Protein AF-A0A950VGY1-F1 (afdb_monomer_lite)

Secondary structure (DSSP, 8-state):
-----------------HHHHHHHHHHHHHHHHHHHHTSPP-HHHHHHHHHHHHHHH-TT-TT-SEEESSSSEEEHHHH---THHHHHHHHHHHHH-S-HHHHHHTTHHHHHHHHHHHHHHHHHHSTT-HHHHHHHHHTSTTT--

Foldseek 3Di:
DDDDPDPPPCPPPPPPPPVVLLVLLLVLLQVLLQLVLPDDDDLVVQLLVVQLCCCLVVVPCSFPDWDDNDDDTDGNVVVDDDVPSSPLLNVQCNPPNPRSSSSSNSCSVVSSVVLVVQLVVCCVVPNPCSSVRSCCVCCPPVNRD

Structure (mmCIF, N/CA/C/O backbone):
data_AF-A0A950VGY1-F1
#
_entry.id   AF-A0A950VGY1-F1
#
loop_
_atom_site.group_PDB
_atom_site.id
_atom_site.type_symbol
_atom_site.label_atom_id
_atom_site.label_alt_id
_atom_site.label_comp_id
_atom_site.label_asym_id
_atom_site.label_entity_id
_atom_site.label_seq_id
_atom_site.pdbx_PDB_ins_code
_atom_site.Cartn_x
_atom_site.Cartn_y
_atom_site.Cartn_z
_atom_site.occupancy
_atom_site.B_iso_or_equiv
_atom_site.auth_seq_id
_atom_site.auth_comp_id
_atom_site.auth_asym_id
_atom_site.auth_atom_id
_atom_site.pdbx_PDB_model_num
ATOM 1 N N . MET A 1 1 ? -28.798 10.045 61.829 1.00 40.41 1 MET A N 1
ATOM 2 C CA . MET A 1 1 ? -28.716 10.862 60.598 1.00 40.41 1 MET A CA 1
ATOM 3 C C . MET A 1 1 ? -28.011 10.024 59.542 1.00 40.41 1 MET A C 1
ATOM 5 O O . MET A 1 1 ? -26.816 9.803 59.663 1.00 40.41 1 MET A O 1
ATOM 9 N N . ASN A 1 2 ? -28.770 9.454 58.601 1.00 37.72 2 ASN A N 1
ATOM 10 C CA . ASN A 1 2 ? -28.269 8.522 57.584 1.00 37.72 2 ASN A CA 1
ATOM 11 C C . ASN A 1 2 ? -27.783 9.289 56.350 1.00 37.72 2 ASN A C 1
ATOM 13 O O . ASN A 1 2 ? -28.590 9.909 55.664 1.00 37.72 2 ASN A O 1
ATOM 17 N N . PHE A 1 3 ? -26.490 9.194 56.042 1.00 50.44 3 PHE A N 1
ATOM 18 C CA . PHE A 1 3 ? -25.945 9.533 54.728 1.00 50.44 3 PHE A CA 1
ATOM 19 C C . PHE A 1 3 ? -25.774 8.238 53.928 1.00 50.44 3 PHE A C 1
ATOM 21 O O . PHE A 1 3 ? -24.859 7.459 54.176 1.00 50.44 3 PHE A O 1
ATOM 28 N N . SER A 1 4 ? -26.662 7.994 52.967 1.00 47.34 4 SER A N 1
ATOM 29 C CA . SER A 1 4 ? -26.430 7.018 51.900 1.00 47.34 4 SER A CA 1
ATOM 30 C C . SER A 1 4 ? -27.087 7.530 50.623 1.00 47.34 4 SER A C 1
ATOM 32 O O . SER A 1 4 ? -28.219 7.189 50.289 1.00 47.34 4 SER A O 1
ATOM 34 N N . ALA A 1 5 ? -26.384 8.428 49.935 1.00 52.28 5 ALA A N 1
ATOM 35 C CA . ALA A 1 5 ? -26.674 8.767 48.551 1.00 52.28 5 ALA A CA 1
ATOM 36 C C . ALA A 1 5 ? -25.787 7.870 47.681 1.00 52.28 5 ALA A C 1
ATOM 38 O O . ALA A 1 5 ? -24.611 8.152 47.462 1.00 52.28 5 ALA A O 1
ATOM 39 N N . GLY A 1 6 ? -26.344 6.737 47.252 1.00 47.59 6 GLY A N 1
ATOM 40 C CA . GLY A 1 6 ? -25.697 5.842 46.302 1.00 47.59 6 GLY A CA 1
ATOM 41 C C . GLY A 1 6 ? -25.480 6.557 44.972 1.00 47.59 6 GLY A C 1
ATOM 42 O O . GLY A 1 6 ? -26.435 6.820 44.240 1.00 47.59 6 GLY A O 1
ATOM 43 N N . LEU A 1 7 ? -24.220 6.852 44.655 1.00 49.22 7 LEU A N 1
ATOM 44 C CA . LEU A 1 7 ? -23.802 7.269 43.324 1.00 49.22 7 LEU A CA 1
ATOM 45 C C . LEU A 1 7 ? -24.053 6.089 42.372 1.00 49.22 7 LEU A C 1
ATOM 47 O O . LEU A 1 7 ? -23.259 5.155 42.282 1.00 49.22 7 LEU A O 1
ATOM 51 N N . ARG A 1 8 ? -25.192 6.097 41.676 1.00 50.41 8 ARG A N 1
ATOM 52 C CA . ARG A 1 8 ? -25.403 5.223 40.521 1.00 50.41 8 ARG A CA 1
ATOM 53 C C . ARG A 1 8 ? -24.517 5.751 39.401 1.00 50.41 8 ARG A C 1
ATOM 55 O O . ARG A 1 8 ? -24.904 6.664 38.679 1.00 50.41 8 ARG A O 1
ATOM 62 N N . THR A 1 9 ? -23.324 5.187 39.262 1.00 56.06 9 THR A N 1
ATOM 63 C CA . THR A 1 9 ? -22.544 5.261 38.027 1.00 56.06 9 THR A CA 1
ATOM 64 C C . THR A 1 9 ? -23.368 4.603 36.927 1.00 56.06 9 THR A C 1
ATOM 66 O O . THR A 1 9 ? -23.379 3.386 36.757 1.00 56.06 9 THR A O 1
ATOM 69 N N . VAL A 1 10 ? -24.130 5.419 36.201 1.00 55.56 10 VAL A N 1
ATOM 70 C CA . VAL A 1 10 ? -24.784 5.016 34.960 1.00 55.56 10 VAL A CA 1
ATOM 71 C C . VAL A 1 10 ? -23.666 4.813 33.943 1.00 55.56 10 VAL A C 1
ATOM 73 O O . VAL A 1 10 ? -23.227 5.756 33.291 1.00 55.56 10 VAL A O 1
ATOM 76 N N . LEU A 1 11 ? -23.147 3.587 33.846 1.00 57.44 11 LEU A N 1
ATOM 77 C CA . LEU A 1 11 ? -22.335 3.205 32.698 1.00 57.44 11 LEU A CA 1
ATOM 78 C C . LEU A 1 11 ? -23.240 3.330 31.463 1.00 57.44 11 LEU A C 1
ATOM 80 O O . LEU A 1 11 ? -24.309 2.711 31.447 1.00 57.44 11 LEU A O 1
ATOM 84 N N . PRO A 1 12 ? -22.878 4.135 30.450 1.00 49.50 12 PRO A N 1
ATOM 85 C CA . PRO A 1 12 ? -23.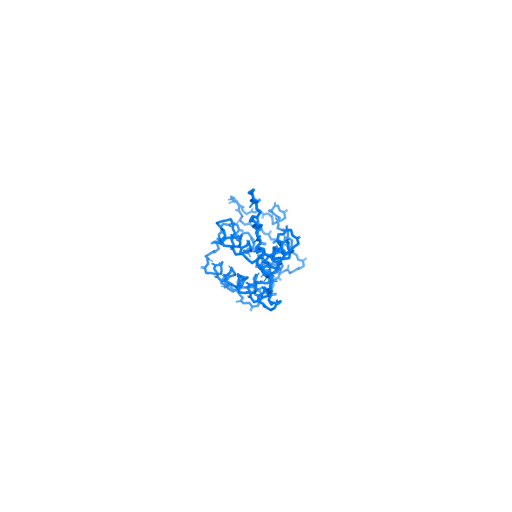681 4.233 29.245 1.00 49.50 12 PRO A CA 1
ATOM 86 C C . PRO A 1 12 ? -23.810 2.839 28.630 1.00 49.50 12 PRO A C 1
ATOM 88 O O . PRO A 1 12 ? -22.816 2.166 28.350 1.00 49.50 12 PRO A O 1
ATOM 91 N N . SER A 1 13 ? -25.049 2.387 28.434 1.00 52.59 13 SER A N 1
ATOM 92 C CA . SER A 1 13 ? -25.325 1.137 27.739 1.00 52.59 13 SER A CA 1
ATOM 93 C C . SER A 1 13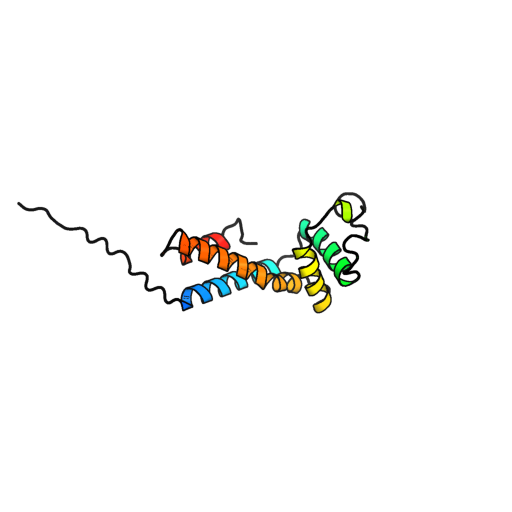 ? -24.879 1.294 26.285 1.00 52.59 13 SER A C 1
ATOM 95 O O . SER A 1 13 ? -25.587 1.894 25.470 1.00 52.59 13 SER A O 1
ATOM 97 N N . SER A 1 14 ? -23.694 0.781 25.954 1.00 56.12 14 SER A N 1
ATOM 98 C CA . SER A 1 14 ? -23.207 0.714 24.577 1.00 56.12 14 SER A CA 1
ATOM 99 C C . SER A 1 14 ? -24.032 -0.313 23.802 1.00 56.12 14 SER A C 1
ATOM 101 O O . SER A 1 14 ? -23.664 -1.473 23.640 1.00 56.12 14 SER A O 1
ATOM 103 N N . SER A 1 15 ? -25.192 0.127 23.323 1.00 50.84 15 SER A N 1
ATOM 104 C CA . SER A 1 15 ? -25.935 -0.529 22.252 1.00 50.84 15 SER A CA 1
ATOM 105 C C . SER A 1 15 ? -25.387 -0.042 20.908 1.00 50.84 15 SER A C 1
ATOM 107 O O . SER A 1 15 ? -26.099 0.501 20.063 1.00 50.84 15 SER A O 1
ATOM 109 N N . ALA A 1 16 ? -24.075 -0.189 20.701 1.00 55.81 16 ALA A N 1
ATOM 110 C CA . ALA A 1 16 ? -23.493 0.039 19.390 1.00 55.81 16 ALA A CA 1
ATOM 111 C C . ALA A 1 16 ? -24.105 -0.985 18.423 1.00 55.81 16 ALA A C 1
ATOM 113 O O . ALA A 1 16 ? -23.807 -2.178 18.479 1.00 55.81 16 ALA A O 1
ATOM 114 N N . ARG A 1 17 ? -25.015 -0.527 17.552 1.00 58.47 17 ARG A N 1
ATOM 115 C CA . ARG A 1 17 ? -25.575 -1.368 16.489 1.00 58.47 17 ARG A CA 1
ATOM 116 C C . ARG A 1 17 ? -24.405 -1.918 15.662 1.00 58.47 17 ARG A C 1
ATOM 118 O O . ARG A 1 17 ? -23.615 -1.106 15.175 1.00 58.47 17 ARG A O 1
ATOM 125 N N . PRO A 1 18 ? -24.303 -3.240 15.447 1.00 60.41 18 PRO A N 1
ATOM 126 C CA . PRO A 1 18 ? -23.138 -3.860 14.809 1.00 60.41 18 PRO A CA 1
ATOM 127 C C . PRO A 1 18 ? -22.804 -3.268 13.427 1.00 60.41 18 PRO A C 1
ATOM 129 O O . PRO A 1 18 ? -21.636 -3.206 13.053 1.00 60.41 18 PRO A O 1
ATOM 132 N N . GLY A 1 19 ? -23.798 -2.733 12.706 1.00 70.12 19 GLY A N 1
ATOM 133 C CA . GLY A 1 19 ? -23.596 -2.071 11.412 1.00 70.12 19 GLY A CA 1
ATOM 134 C C . GLY A 1 19 ? -22.829 -0.740 11.456 1.00 70.12 19 GLY A C 1
ATOM 135 O O . GLY A 1 19 ? -22.167 -0.397 10.482 1.00 70.12 19 GLY A O 1
ATOM 136 N N . ARG A 1 20 ? -22.849 0.009 12.571 1.00 78.56 20 ARG A N 1
ATOM 137 C CA . ARG A 1 20 ? -22.149 1.309 12.662 1.00 78.56 20 ARG A CA 1
ATOM 138 C C . ARG A 1 20 ? -20.624 1.161 12.667 1.00 78.56 20 ARG A C 1
ATOM 140 O O . ARG A 1 20 ? -19.938 2.012 12.109 1.00 78.56 20 ARG A O 1
ATOM 147 N N . GLY A 1 21 ? -20.103 0.085 13.261 1.00 88.31 21 GLY A N 1
ATOM 148 C CA . GLY A 1 21 ? -18.661 -0.175 13.325 1.00 88.31 21 GLY A CA 1
ATOM 149 C C . GLY A 1 21 ? -18.060 -0.450 11.948 1.00 88.31 21 GLY A C 1
ATOM 150 O O . GLY A 1 21 ? -17.080 0.181 11.568 1.00 88.31 21 GLY A O 1
ATOM 151 N N . ILE A 1 22 ? -18.701 -1.320 11.161 1.00 93.88 22 ILE A N 1
ATOM 152 C CA . ILE A 1 22 ? -18.261 -1.653 9.797 1.00 93.88 22 ILE A CA 1
ATOM 153 C C . ILE A 1 22 ? -18.256 -0.427 8.884 1.00 93.88 22 ILE A C 1
ATOM 155 O O . ILE A 1 22 ? -17.269 -0.199 8.190 1.00 93.88 22 ILE A O 1
ATOM 159 N N . VAL A 1 23 ? -19.316 0.388 8.917 1.00 96.12 23 VAL A N 1
ATOM 160 C CA . VAL A 1 23 ? -19.381 1.612 8.104 1.00 96.12 23 VAL A CA 1
ATOM 161 C C . VAL A 1 23 ? -18.236 2.555 8.466 1.00 96.12 23 VAL A C 1
ATOM 163 O O . VAL A 1 23 ? -17.574 3.075 7.576 1.00 96.12 23 VAL A O 1
ATOM 166 N N . SER A 1 24 ? -17.954 2.727 9.762 1.00 95.75 24 SER A N 1
ATOM 167 C CA . SER A 1 24 ? -16.833 3.553 10.216 1.00 95.75 24 SER A CA 1
ATOM 168 C C . SER A 1 24 ? -15.477 3.015 9.752 1.00 95.75 24 SER A C 1
ATOM 170 O O . SER A 1 24 ? -14.620 3.809 9.379 1.00 95.75 24 SER A O 1
ATOM 172 N N . VAL A 1 25 ? -15.274 1.695 9.779 1.00 97.75 25 VAL A N 1
ATOM 173 C CA . VAL A 1 25 ? -14.027 1.052 9.332 1.00 97.75 25 VAL A CA 1
ATOM 174 C C . VAL A 1 25 ? -13.819 1.255 7.834 1.00 97.75 25 VAL A C 1
ATOM 176 O O . VAL A 1 25 ? -12.752 1.703 7.424 1.00 97.75 25 VAL A O 1
ATOM 179 N N . VAL A 1 26 ? -14.843 0.977 7.023 1.00 98.25 26 VAL A N 1
ATOM 180 C CA . VAL A 1 26 ? -14.776 1.148 5.564 1.00 98.25 26 VAL A CA 1
ATOM 181 C C . VAL A 1 26 ? -14.562 2.616 5.202 1.00 98.25 26 VAL A C 1
ATOM 183 O O . VAL A 1 26 ? -13.709 2.919 4.371 1.00 98.25 26 VAL A O 1
ATOM 186 N N . PHE A 1 27 ? -15.288 3.529 5.854 1.00 98.00 27 PHE A N 1
ATOM 187 C CA . PHE A 1 27 ? -15.137 4.964 5.632 1.00 98.00 27 PHE A CA 1
ATOM 188 C C . PHE A 1 27 ? -13.715 5.441 5.943 1.00 98.00 27 PHE A C 1
ATOM 190 O O . PHE A 1 27 ? -13.108 6.118 5.119 1.00 98.00 27 PHE A O 1
ATOM 197 N N . LEU A 1 28 ? -13.165 5.064 7.101 1.00 97.62 28 LEU A N 1
ATOM 198 C CA . LEU A 1 28 ? -11.807 5.453 7.478 1.00 97.62 28 LEU A CA 1
ATOM 199 C C . LEU A 1 28 ? -10.751 4.853 6.553 1.00 97.62 28 LEU A C 1
ATOM 201 O O . LEU A 1 28 ? -9.833 5.565 6.168 1.00 97.62 28 LEU A O 1
ATOM 205 N N . ALA A 1 29 ? -10.887 3.586 6.159 1.00 98.25 29 ALA A N 1
ATOM 206 C CA . ALA A 1 29 ? -9.975 2.961 5.204 1.00 98.25 29 ALA A CA 1
ATOM 207 C C . ALA A 1 29 ? -10.002 3.673 3.842 1.00 98.25 29 ALA A C 1
ATOM 209 O O . ALA A 1 29 ? -8.951 3.904 3.242 1.00 98.25 29 ALA A O 1
ATOM 210 N N . LEU A 1 30 ? -11.190 4.067 3.371 1.00 98.31 30 LEU A N 1
ATOM 211 C CA . LEU A 1 30 ? -11.343 4.821 2.129 1.00 98.31 30 LEU A CA 1
ATOM 212 C C . LEU A 1 30 ? -10.714 6.212 2.252 1.00 98.31 30 LEU A C 1
ATOM 214 O O . LEU A 1 30 ? -9.910 6.587 1.405 1.00 98.31 30 LEU A O 1
ATOM 218 N N . LEU A 1 31 ? -11.035 6.952 3.317 1.00 97.62 31 LEU A N 1
ATOM 219 C CA . LEU A 1 31 ? -10.475 8.279 3.571 1.00 97.62 31 LEU A CA 1
ATOM 220 C C . LEU A 1 31 ? -8.944 8.228 3.648 1.00 97.62 31 LEU A C 1
ATOM 222 O O . LEU A 1 31 ? -8.275 9.000 2.971 1.00 97.62 31 LEU A O 1
ATOM 226 N N . TYR A 1 32 ? -8.399 7.280 4.411 1.00 97.31 32 TYR A N 1
ATOM 227 C CA . TYR A 1 32 ? -6.963 7.034 4.531 1.00 97.31 32 TYR A CA 1
ATOM 228 C C . TYR A 1 32 ? -6.306 6.794 3.167 1.00 97.31 32 TYR A C 1
ATOM 230 O O . TYR A 1 32 ? -5.309 7.428 2.820 1.00 97.31 32 TYR A O 1
ATOM 238 N N . THR A 1 33 ? -6.911 5.919 2.361 1.00 97.88 33 THR A N 1
ATOM 239 C CA . THR A 1 33 ? -6.417 5.584 1.022 1.00 97.88 33 THR A CA 1
ATOM 240 C C . THR A 1 33 ? -6.431 6.801 0.101 1.00 97.88 33 THR A C 1
ATOM 242 O O . THR A 1 33 ? -5.443 7.063 -0.578 1.00 97.88 33 THR A O 1
ATOM 245 N N . LEU A 1 34 ? -7.523 7.572 0.089 1.00 97.56 34 LEU A N 1
ATOM 246 C CA . LEU A 1 34 ? -7.659 8.749 -0.771 1.00 97.56 34 LEU A CA 1
ATOM 247 C C . LEU A 1 34 ? -6.695 9.871 -0.374 1.00 97.56 34 LEU A C 1
ATOM 249 O O . LEU A 1 34 ? -6.093 10.487 -1.250 1.00 97.56 34 LEU A O 1
ATOM 253 N N . LEU A 1 35 ? -6.501 10.105 0.928 1.00 96.50 35 LEU A N 1
ATOM 254 C CA . LEU A 1 35 ? -5.522 11.080 1.416 1.00 96.50 35 LEU A CA 1
ATOM 255 C C . LEU A 1 35 ? -4.094 10.698 1.009 1.00 96.50 35 LEU A C 1
ATOM 257 O O . LEU A 1 35 ? -3.324 11.569 0.609 1.00 96.50 35 LEU A O 1
ATOM 261 N N . ASN A 1 36 ? -3.751 9.406 1.041 1.00 95.44 36 ASN A N 1
ATOM 262 C CA . ASN A 1 36 ? -2.473 8.925 0.520 1.00 95.44 36 ASN A CA 1
ATOM 263 C C . ASN A 1 36 ? -2.384 9.073 -1.011 1.00 95.44 36 ASN A C 1
ATOM 265 O O . ASN A 1 36 ? -1.352 9.487 -1.535 1.00 95.44 36 ASN A O 1
ATOM 269 N N . ALA A 1 37 ? -3.463 8.767 -1.738 1.00 96.75 37 ALA A N 1
ATOM 270 C CA . ALA A 1 37 ? -3.468 8.713 -3.199 1.00 96.75 37 ALA A CA 1
ATOM 271 C C . ALA A 1 37 ? -3.179 10.051 -3.888 1.00 96.75 37 ALA A C 1
ATOM 273 O O . ALA A 1 37 ? -2.603 10.065 -4.972 1.00 96.75 37 ALA A O 1
ATOM 274 N N . VAL A 1 38 ? -3.536 11.170 -3.254 1.00 96.25 38 VAL A N 1
ATOM 275 C CA . VAL A 1 38 ? -3.262 12.516 -3.785 1.00 96.25 38 VAL A CA 1
ATOM 276 C C . VAL A 1 38 ? -1.795 12.924 -3.592 1.00 96.25 38 VAL A C 1
ATOM 278 O O . VAL A 1 38 ? -1.319 13.854 -4.241 1.00 96.25 38 VAL A O 1
ATOM 281 N N . LYS A 1 39 ? -1.041 12.229 -2.733 1.00 92.31 39 LYS A N 1
ATOM 282 C CA . LYS A 1 39 ? 0.372 12.547 -2.511 1.00 92.31 39 LYS A CA 1
ATOM 283 C C . LYS A 1 39 ? 1.235 12.077 -3.675 1.00 92.31 39 LYS A C 1
ATOM 285 O O . LYS A 1 39 ? 1.001 10.978 -4.188 1.00 92.31 39 LYS A O 1
ATOM 290 N N . PRO A 1 40 ? 2.291 12.825 -4.029 1.00 93.38 40 PRO A N 1
ATOM 291 C CA . PRO A 1 40 ? 3.313 12.316 -4.933 1.00 93.38 40 PRO A CA 1
ATOM 292 C C . PRO A 1 40 ? 4.025 11.098 -4.328 1.00 93.38 40 PRO A C 1
ATOM 294 O O . PRO A 1 40 ? 3.861 10.772 -3.145 1.00 93.38 40 PRO A O 1
ATOM 297 N N . LEU A 1 41 ? 4.791 10.401 -5.163 1.00 93.31 41 LEU A N 1
ATOM 298 C CA . LEU A 1 41 ? 5.716 9.378 -4.690 1.00 93.31 41 LEU A CA 1
ATOM 299 C C . LEU A 1 41 ? 6.832 10.043 -3.873 1.00 93.31 41 LEU A C 1
ATOM 301 O O . LEU A 1 41 ? 7.353 11.087 -4.270 1.00 93.31 41 LEU A O 1
ATOM 305 N N . HIS A 1 42 ? 7.160 9.459 -2.727 1.00 91.75 42 HIS A N 1
ATOM 306 C CA . HIS A 1 42 ? 8.294 9.857 -1.899 1.00 91.75 42 HIS A CA 1
ATOM 307 C C . HIS A 1 42 ? 9.544 9.071 -2.288 1.00 91.75 42 HIS A C 1
ATOM 309 O O . HIS A 1 42 ? 9.487 8.177 -3.126 1.00 91.75 42 HIS A O 1
ATOM 315 N N . VAL A 1 43 ? 10.677 9.418 -1.671 1.00 89.31 43 VAL A N 1
ATOM 316 C CA . VAL A 1 43 ? 11.979 8.800 -1.953 1.00 89.31 43 VAL A CA 1
ATOM 317 C C . VAL A 1 43 ? 11.854 7.276 -1.944 1.00 89.31 43 VAL A C 1
ATOM 319 O O . VAL A 1 43 ? 12.079 6.668 -2.983 1.00 89.31 43 VAL A O 1
ATOM 322 N N . ASP A 1 44 ? 11.371 6.677 -0.851 1.00 88.94 44 ASP A N 1
ATOM 323 C CA . ASP A 1 44 ? 11.242 5.213 -0.696 1.00 88.94 44 ASP A CA 1
ATOM 324 C C . ASP A 1 44 ? 10.310 4.543 -1.714 1.00 88.94 44 ASP A C 1
ATOM 326 O O . ASP A 1 44 ? 10.517 3.382 -2.070 1.00 88.94 44 ASP A O 1
ATOM 330 N N . ASP A 1 45 ? 9.333 5.272 -2.255 1.00 92.69 45 ASP A N 1
ATOM 331 C CA . ASP A 1 45 ? 8.432 4.747 -3.283 1.00 92.69 45 ASP A CA 1
ATOM 332 C C . ASP A 1 45 ? 9.171 4.484 -4.607 1.00 92.69 45 ASP A C 1
ATOM 334 O O . ASP A 1 45 ? 8.749 3.627 -5.383 1.00 92.69 45 ASP A O 1
ATOM 338 N N . GLY A 1 46 ? 10.278 5.192 -4.866 1.00 92.50 46 GLY A N 1
ATOM 339 C CA . GLY A 1 46 ? 11.061 5.069 -6.096 1.00 92.50 46 GLY A CA 1
ATOM 340 C C . GLY A 1 46 ? 11.616 3.661 -6.309 1.00 92.50 46 GLY A C 1
ATOM 341 O O . GLY A 1 46 ? 11.482 3.108 -7.401 1.00 92.50 46 GLY A O 1
ATOM 342 N N . ALA A 1 47 ? 12.160 3.036 -5.259 1.00 93.81 47 ALA A N 1
ATOM 343 C CA . ALA A 1 47 ? 12.638 1.657 -5.352 1.00 93.81 47 ALA A CA 1
ATOM 344 C C . ALA A 1 47 ? 11.500 0.685 -5.688 1.00 93.81 47 ALA A C 1
ATOM 346 O O . ALA A 1 47 ? 11.620 -0.138 -6.596 1.00 93.81 47 ALA A O 1
ATOM 347 N N . TYR A 1 48 ? 10.379 0.792 -4.970 1.00 95.38 48 TYR A N 1
ATOM 348 C CA . TYR A 1 48 ? 9.221 -0.080 -5.172 1.00 95.38 48 TYR A CA 1
ATOM 349 C C . TYR A 1 48 ? 8.576 0.110 -6.544 1.00 95.38 48 TYR A C 1
ATOM 351 O O . TYR A 1 48 ? 8.117 -0.870 -7.128 1.00 95.38 48 TYR A O 1
ATOM 359 N N . TYR A 1 49 ? 8.580 1.333 -7.076 1.00 95.69 49 TYR A N 1
ATOM 360 C CA . TYR A 1 49 ? 8.155 1.619 -8.440 1.00 95.69 49 TYR A CA 1
ATOM 361 C C . TYR A 1 49 ? 9.002 0.857 -9.467 1.00 95.69 49 TYR A C 1
ATOM 363 O O . TYR A 1 49 ? 8.437 0.169 -10.317 1.00 95.69 49 TYR A O 1
ATOM 371 N N . GLU A 1 50 ? 10.334 0.909 -9.368 1.00 96.06 50 GLU A N 1
ATOM 372 C CA . GLU A 1 50 ? 11.212 0.193 -10.303 1.00 96.06 50 GLU A CA 1
ATOM 373 C C . GLU A 1 50 ? 11.027 -1.325 -10.216 1.00 96.06 50 GLU A C 1
ATOM 375 O O . GLU A 1 50 ? 10.927 -1.999 -11.244 1.00 96.06 50 GLU A O 1
ATOM 380 N N . PHE A 1 51 ? 10.883 -1.863 -8.999 1.00 97.19 51 PHE A N 1
ATOM 381 C CA . PHE A 1 51 ? 10.525 -3.268 -8.816 1.00 97.19 51 PHE A CA 1
ATOM 382 C C . PHE A 1 51 ? 9.182 -3.604 -9.466 1.00 97.19 51 PHE A C 1
ATOM 384 O O . PHE A 1 51 ? 9.099 -4.578 -10.209 1.00 97.19 51 PHE A O 1
ATOM 391 N N . ALA A 1 52 ? 8.132 -2.821 -9.205 1.00 97.31 52 ALA A N 1
ATOM 392 C CA . ALA A 1 52 ? 6.794 -3.064 -9.739 1.00 97.31 52 ALA A CA 1
ATOM 393 C C . ALA A 1 52 ? 6.773 -3.013 -11.274 1.00 97.31 52 ALA A C 1
ATOM 395 O O . ALA A 1 52 ? 6.173 -3.880 -11.911 1.00 97.31 52 ALA A O 1
ATOM 396 N N . ARG A 1 53 ? 7.471 -2.037 -11.864 1.00 97.12 53 ARG A N 1
ATOM 397 C CA . ARG A 1 53 ? 7.639 -1.892 -13.312 1.00 97.12 53 ARG A CA 1
ATOM 398 C C . ARG A 1 53 ? 8.345 -3.107 -13.915 1.00 97.12 53 ARG A C 1
ATOM 400 O O . ARG A 1 53 ? 7.873 -3.650 -14.912 1.00 97.12 53 ARG A O 1
ATOM 407 N N . HIS A 1 54 ? 9.445 -3.559 -13.306 1.00 97.50 54 HIS A N 1
ATOM 408 C CA . HIS A 1 54 ? 10.175 -4.750 -13.754 1.00 97.50 54 HIS A CA 1
ATOM 409 C C . HIS A 1 54 ? 9.325 -6.018 -13.636 1.00 97.50 54 HIS A C 1
ATOM 411 O O . HIS A 1 54 ? 9.190 -6.767 -14.598 1.00 97.50 54 HIS A O 1
ATOM 417 N N . LEU A 1 55 ? 8.682 -6.224 -12.488 1.00 97.88 55 LEU A N 1
ATOM 418 C CA . LEU A 1 55 ? 7.820 -7.375 -12.209 1.00 97.88 55 LEU A CA 1
ATOM 419 C C . LEU A 1 55 ? 6.607 -7.462 -13.139 1.00 97.88 55 LEU A C 1
ATOM 421 O O . LEU A 1 55 ? 6.183 -8.566 -13.476 1.00 97.88 55 LEU A O 1
ATOM 425 N N . ALA A 1 56 ? 6.058 -6.326 -13.576 1.00 97.88 56 ALA A N 1
ATOM 426 C CA . ALA A 1 56 ? 4.965 -6.306 -14.544 1.00 97.88 56 ALA A CA 1
ATOM 427 C C . ALA A 1 56 ? 5.390 -6.868 -15.916 1.00 97.88 56 ALA A C 1
ATOM 429 O O . ALA A 1 56 ? 4.571 -7.475 -16.604 1.00 97.88 56 ALA A O 1
ATOM 430 N N . ALA A 1 57 ? 6.663 -6.707 -16.299 1.00 97.75 57 ALA A N 1
ATOM 431 C CA . ALA A 1 57 ? 7.220 -7.229 -17.549 1.00 97.75 57 ALA A CA 1
ATOM 432 C C . ALA A 1 57 ? 7.857 -8.626 -17.400 1.00 97.75 57 ALA A C 1
ATOM 434 O O . ALA A 1 57 ? 7.755 -9.458 -18.302 1.00 97.75 57 ALA A O 1
ATOM 435 N N . HIS A 1 58 ? 8.496 -8.897 -16.259 1.00 97.69 58 HIS A N 1
ATOM 436 C CA . HIS A 1 58 ? 9.296 -10.093 -15.986 1.00 97.69 58 HIS A CA 1
ATOM 437 C C . HIS A 1 58 ? 8.900 -10.743 -14.644 1.00 97.69 58 HIS A C 1
ATOM 439 O O . HIS A 1 58 ? 9.700 -10.799 -13.707 1.00 97.69 58 HIS A O 1
ATOM 445 N N . PRO A 1 59 ? 7.673 -11.284 -14.519 1.00 97.12 59 PRO A N 1
ATOM 446 C CA . PRO A 1 59 ? 7.123 -11.729 -13.235 1.00 97.12 59 PRO A CA 1
ATOM 447 C C . PRO A 1 59 ? 7.836 -12.942 -12.626 1.00 97.12 59 PRO A C 1
ATOM 449 O O . PRO A 1 59 ? 7.664 -13.210 -11.445 1.00 97.12 59 PRO A O 1
ATOM 452 N N . LEU A 1 60 ? 8.608 -13.700 -13.412 1.00 97.06 60 LEU A N 1
ATOM 453 C CA . LEU A 1 60 ? 9.372 -14.862 -12.935 1.00 97.06 60 LEU A CA 1
ATOM 454 C C . LEU A 1 60 ? 10.854 -14.550 -12.689 1.00 97.06 60 LEU A C 1
ATOM 456 O O . LEU A 1 60 ? 11.611 -15.445 -12.323 1.00 97.06 60 LEU A O 1
ATOM 460 N N . ASP A 1 61 ? 11.261 -13.295 -12.873 1.00 96.69 61 ASP A N 1
ATOM 461 C CA . ASP A 1 61 ? 12.638 -12.842 -12.700 1.00 96.69 61 ASP A CA 1
ATOM 462 C C . ASP A 1 61 ? 12.677 -11.547 -11.865 1.00 96.69 61 ASP A C 1
ATOM 464 O O . ASP A 1 61 ? 13.034 -10.488 -12.368 1.00 96.69 61 ASP A O 1
ATOM 468 N N . PRO A 1 62 ? 12.277 -11.585 -10.578 1.00 94.44 62 PRO A N 1
ATOM 469 C CA . PRO A 1 62 ? 12.018 -10.389 -9.764 1.00 94.44 62 PRO A CA 1
ATOM 470 C C . PRO A 1 62 ? 13.238 -9.481 -9.539 1.00 94.44 62 PRO A C 1
ATOM 472 O O . PRO A 1 62 ? 13.068 -8.317 -9.182 1.00 94.44 62 PRO A O 1
ATOM 475 N N . TYR A 1 63 ? 14.452 -10.008 -9.718 1.00 95.75 63 TYR A N 1
ATOM 476 C CA . TYR A 1 63 ? 15.707 -9.307 -9.435 1.00 95.75 63 TYR A CA 1
ATOM 477 C C . TYR A 1 63 ? 16.651 -9.219 -10.642 1.00 95.75 63 TYR A C 1
ATOM 479 O O . TYR A 1 63 ? 17.773 -8.741 -10.491 1.00 95.75 63 TYR A O 1
ATOM 487 N N . GLY A 1 64 ? 16.226 -9.652 -11.833 1.00 95.88 64 GLY A N 1
ATOM 488 C CA . GLY A 1 64 ? 17.041 -9.659 -13.055 1.00 95.88 64 GLY A CA 1
ATOM 489 C C . GLY A 1 64 ? 17.278 -8.288 -13.695 1.00 95.88 64 GLY A C 1
ATOM 490 O O . GLY A 1 64 ? 17.393 -8.190 -14.915 1.00 95.88 64 GLY A O 1
ATOM 491 N N . PHE A 1 65 ? 17.339 -7.217 -12.900 1.00 97.00 65 PHE A N 1
ATOM 492 C CA . PHE A 1 65 ? 17.560 -5.852 -13.373 1.00 97.00 65 PHE A CA 1
ATOM 493 C C . PHE A 1 65 ? 18.525 -5.074 -12.471 1.00 97.00 65 PHE A C 1
ATOM 495 O O . PHE A 1 65 ? 18.872 -5.494 -11.365 1.00 97.00 65 PHE A O 1
ATOM 502 N N . GLN A 1 66 ? 18.981 -3.932 -12.982 1.00 97.19 66 GLN A N 1
ATOM 503 C CA . GLN A 1 66 ? 19.764 -2.949 -12.236 1.00 97.19 66 GLN A CA 1
ATOM 504 C C . GLN A 1 66 ? 18.828 -1.856 -11.724 1.00 97.19 66 GLN A C 1
ATOM 506 O O . GLN A 1 66 ? 17.996 -1.357 -12.482 1.00 97.19 66 GLN A O 1
ATOM 511 N N . ILE A 1 67 ? 18.988 -1.458 -10.467 1.00 95.69 67 ILE A N 1
ATOM 512 C CA . ILE A 1 67 ? 18.197 -0.413 -9.826 1.00 95.69 67 ILE A CA 1
ATOM 513 C C . ILE A 1 67 ? 19.104 0.738 -9.392 1.00 95.69 67 ILE A C 1
ATOM 515 O O . ILE A 1 67 ? 20.173 0.528 -8.821 1.00 95.69 67 ILE A O 1
ATOM 519 N N . PHE A 1 68 ? 18.677 1.970 -9.662 1.00 93.38 68 PHE A N 1
ATOM 520 C CA . PHE A 1 68 ? 19.338 3.167 -9.152 1.00 93.38 68 PHE A CA 1
ATOM 521 C C . PHE A 1 68 ? 18.614 3.627 -7.887 1.00 93.38 68 PHE A C 1
ATOM 523 O O . PHE A 1 68 ? 17.632 4.361 -7.963 1.00 93.38 68 PHE A O 1
ATOM 530 N N . TRP A 1 69 ? 19.067 3.142 -6.731 1.00 91.38 69 TRP A N 1
ATOM 531 C CA . TRP A 1 69 ? 18.443 3.471 -5.446 1.00 91.38 69 TRP A CA 1
ATOM 532 C C . TRP A 1 69 ? 19.273 4.440 -4.599 1.00 91.38 69 TRP A C 1
ATOM 534 O O . TRP A 1 69 ? 18.727 5.349 -3.979 1.00 91.38 69 TRP A O 1
ATOM 544 N N . TYR A 1 70 ? 20.599 4.292 -4.626 1.00 88.25 70 TYR A N 1
ATOM 545 C CA . TYR A 1 70 ? 21.518 5.137 -3.868 1.00 88.25 70 TYR A CA 1
ATOM 546 C C . TYR A 1 70 ? 22.368 6.020 -4.788 1.00 88.25 70 TYR A C 1
ATOM 548 O O . TYR A 1 70 ? 21.910 7.054 -5.266 1.00 88.25 70 TYR A O 1
ATOM 556 N N . GLN A 1 71 ? 23.633 5.654 -4.999 1.00 91.31 71 GLN A N 1
ATOM 557 C CA . GLN A 1 71 ? 24.627 6.513 -5.652 1.00 91.31 71 GLN A CA 1
ATOM 558 C C . GLN A 1 71 ? 24.943 6.082 -7.085 1.00 91.31 71 GLN A C 1
ATOM 560 O O . GLN A 1 71 ? 25.286 6.916 -7.919 1.00 91.31 71 GLN A O 1
ATOM 565 N N . TYR A 1 72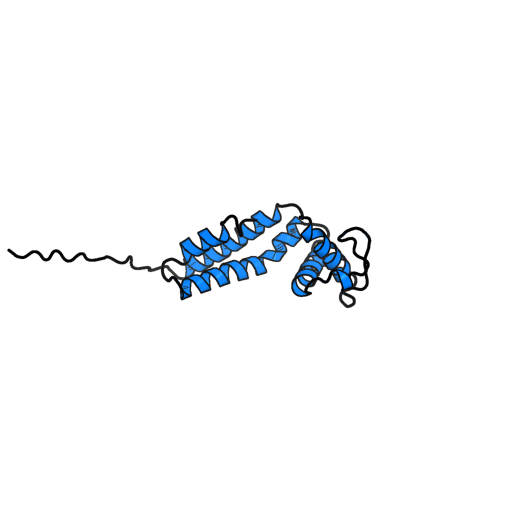 ? 24.847 4.787 -7.371 1.00 94.12 72 TYR A N 1
ATOM 566 C CA . TYR A 1 72 ? 25.106 4.188 -8.675 1.00 94.12 72 TYR A CA 1
ATOM 567 C C . TYR A 1 72 ? 24.113 3.043 -8.918 1.00 94.12 72 TYR A C 1
ATOM 569 O O . TYR A 1 72 ? 23.489 2.572 -7.965 1.00 94.12 72 TYR A O 1
ATOM 577 N N . PRO A 1 73 ? 23.912 2.615 -10.178 1.00 95.12 73 PRO A N 1
ATOM 578 C CA . PRO A 1 73 ? 23.094 1.446 -10.469 1.00 95.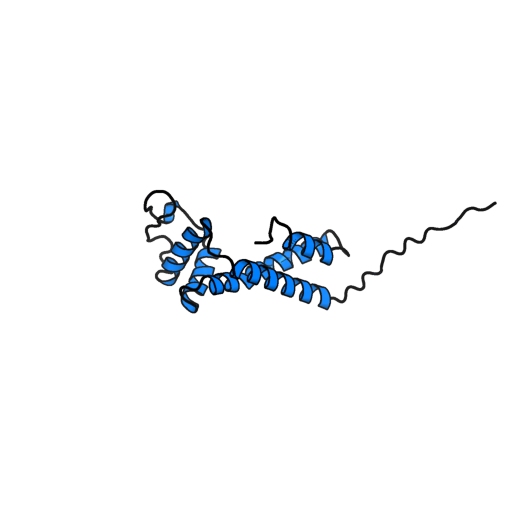12 73 PRO A CA 1
ATOM 579 C C . PRO A 1 73 ? 23.710 0.194 -9.843 1.00 95.12 73 PRO A C 1
ATOM 581 O O . PRO A 1 73 ? 24.897 -0.075 -10.037 1.00 95.12 73 PRO A O 1
ATOM 584 N N . GLU A 1 74 ? 22.898 -0.564 -9.115 1.00 96.12 74 GLU A N 1
ATOM 585 C CA . GLU A 1 74 ? 23.294 -1.819 -8.484 1.00 96.12 74 GLU A CA 1
ATOM 586 C C . GLU A 1 74 ? 22.337 -2.952 -8.875 1.00 96.12 74 GLU A C 1
ATOM 588 O O . GLU A 1 74 ? 21.167 -2.700 -9.183 1.00 96.12 74 GLU A O 1
ATOM 593 N N . PRO A 1 75 ? 22.789 -4.218 -8.849 1.00 96.62 75 PRO A N 1
ATOM 594 C CA . PRO A 1 75 ? 21.900 -5.364 -8.979 1.00 96.62 75 PRO A CA 1
ATOM 595 C C . PRO A 1 75 ? 20.728 -5.291 -7.984 1.00 96.62 75 PRO A C 1
ATOM 597 O O . PRO A 1 75 ? 20.924 -5.078 -6.786 1.00 96.62 75 PRO A O 1
ATOM 600 N N . ALA A 1 76 ? 19.495 -5.498 -8.454 1.00 95.44 76 ALA A N 1
ATOM 601 C CA . ALA A 1 76 ? 18.298 -5.357 -7.618 1.00 95.44 76 ALA A CA 1
ATOM 602 C C . ALA A 1 76 ? 18.258 -6.333 -6.423 1.00 95.44 76 ALA A C 1
ATOM 604 O O . ALA A 1 76 ? 17.614 -6.062 -5.406 1.00 95.44 76 ALA A O 1
ATOM 605 N N . ASN A 1 77 ? 18.987 -7.450 -6.508 1.00 95.12 77 ASN A N 1
ATOM 606 C CA . ASN A 1 77 ? 19.180 -8.397 -5.409 1.00 95.12 77 ASN A CA 1
ATOM 607 C C . ASN A 1 77 ? 20.092 -7.880 -4.273 1.00 95.12 77 ASN A C 1
ATOM 609 O O . ASN A 1 77 ? 20.263 -8.600 -3.292 1.00 95.12 77 ASN A O 1
ATOM 613 N N . TYR A 1 78 ? 20.657 -6.670 -4.366 1.00 95.06 78 TYR A N 1
ATOM 614 C CA . TYR A 1 78 ? 21.373 -6.010 -3.263 1.00 95.06 78 TYR A CA 1
ATOM 615 C C . TYR A 1 78 ? 20.510 -5.016 -2.476 1.00 95.06 78 TYR A C 1
ATOM 617 O O . TYR A 1 78 ? 20.717 -4.866 -1.276 1.00 95.06 78 TYR A O 1
ATOM 625 N N . VAL A 1 79 ? 19.513 -4.385 -3.109 1.00 92.19 79 VAL A N 1
ATOM 626 C CA . VAL A 1 79 ? 18.572 -3.480 -2.419 1.00 92.19 79 VAL A CA 1
ATOM 627 C C . VAL A 1 79 ? 17.497 -4.264 -1.663 1.00 92.19 79 VAL A C 1
ATOM 629 O O . VAL A 1 79 ? 17.168 -3.898 -0.543 1.00 92.19 79 VAL A O 1
ATOM 632 N N . LEU A 1 80 ? 17.013 -5.365 -2.255 1.00 90.50 80 LEU A N 1
ATOM 633 C CA . LEU A 1 80 ? 15.994 -6.288 -1.730 1.00 90.50 80 LEU A CA 1
ATOM 634 C C . LEU A 1 80 ? 14.676 -5.627 -1.278 1.00 90.50 80 LEU A C 1
ATOM 636 O O . LEU A 1 80 ? 14.605 -4.895 -0.297 1.00 90.50 80 LEU A O 1
ATOM 640 N N . ALA A 1 81 ? 13.572 -6.008 -1.922 1.00 91.75 81 ALA A N 1
ATOM 641 C CA . ALA A 1 81 ? 12.223 -5.654 -1.485 1.00 91.75 81 ALA A CA 1
ATOM 642 C C . ALA A 1 81 ? 11.424 -6.931 -1.166 1.00 91.75 81 ALA A C 1
ATOM 644 O O . ALA A 1 81 ? 11.374 -7.839 -2.001 1.00 91.75 81 ALA A O 1
ATOM 645 N N . PRO A 1 82 ? 10.771 -7.040 0.010 1.00 91.50 82 PRO A N 1
ATOM 646 C CA . PRO A 1 82 ? 9.901 -8.175 0.310 1.00 91.50 82 PRO A CA 1
ATOM 647 C C . PRO A 1 82 ? 8.803 -8.310 -0.755 1.00 91.50 82 PRO A C 1
ATOM 649 O O . PRO A 1 82 ? 8.155 -7.315 -1.064 1.00 91.50 82 PRO A O 1
ATOM 652 N N . PRO A 1 83 ? 8.530 -9.512 -1.293 1.00 90.81 83 PRO A N 1
ATOM 653 C CA . PRO A 1 83 ? 7.831 -9.671 -2.572 1.00 90.81 83 PRO A CA 1
ATOM 654 C C . PRO A 1 83 ? 6.360 -9.236 -2.562 1.00 90.81 83 PRO A C 1
ATOM 656 O O . PRO A 1 83 ? 5.822 -8.880 -3.604 1.00 90.81 83 PRO A O 1
ATOM 659 N N . VAL A 1 84 ? 5.687 -9.230 -1.409 1.00 96.25 84 VAL A N 1
ATOM 660 C CA . VAL A 1 84 ? 4.232 -8.998 -1.352 1.00 96.25 84 VAL A CA 1
ATOM 661 C C . VAL A 1 84 ? 3.835 -7.657 -1.978 1.00 96.25 84 VAL A C 1
ATOM 663 O O . VAL A 1 84 ? 2.973 -7.626 -2.855 1.00 96.25 84 VAL A O 1
ATOM 666 N N . LEU A 1 85 ? 4.464 -6.558 -1.555 1.00 95.94 85 LEU A N 1
ATOM 667 C CA . LEU A 1 85 ? 4.110 -5.222 -2.038 1.00 95.94 85 LEU A CA 1
ATOM 668 C C . LEU A 1 85 ? 4.538 -4.984 -3.502 1.00 95.94 85 LEU A C 1
ATOM 670 O O . LEU A 1 85 ? 3.684 -4.553 -4.275 1.00 95.94 85 LEU A O 1
ATOM 674 N N . PRO A 1 86 ? 5.777 -5.306 -3.930 1.00 96.50 86 PRO A N 1
ATOM 675 C CA . PRO A 1 86 ? 6.191 -5.214 -5.326 1.00 96.50 86 PRO A CA 1
ATOM 676 C C . PRO A 1 86 ? 5.295 -5.987 -6.290 1.00 96.50 86 PRO A C 1
ATOM 678 O O . PRO A 1 86 ? 4.912 -5.432 -7.310 1.00 96.50 86 PRO A O 1
ATOM 681 N N . TYR A 1 87 ? 4.902 -7.228 -5.976 1.00 98.06 87 TYR A N 1
ATOM 682 C CA . TYR A 1 87 ? 3.999 -7.991 -6.848 1.00 98.06 87 TYR A CA 1
ATOM 683 C C . TYR A 1 87 ? 2.576 -7.421 -6.851 1.00 98.06 87 TYR A C 1
ATOM 685 O O . TYR A 1 87 ? 1.931 -7.376 -7.900 1.00 98.06 87 TYR A O 1
ATOM 693 N N . TRP A 1 88 ? 2.076 -6.956 -5.701 1.00 98.38 88 TRP A N 1
ATOM 694 C CA . TRP A 1 88 ? 0.764 -6.310 -5.636 1.00 98.38 88 TRP A CA 1
ATOM 695 C C . TRP A 1 88 ? 0.717 -5.025 -6.468 1.00 98.38 88 TRP A C 1
ATOM 697 O O . TRP A 1 88 ? -0.242 -4.785 -7.203 1.00 98.38 88 TRP A O 1
ATOM 707 N N . TRP A 1 89 ? 1.768 -4.209 -6.378 1.00 97.94 89 TRP A N 1
ATOM 708 C CA . TRP A 1 89 ? 1.904 -2.995 -7.173 1.00 97.94 89 TRP A CA 1
ATOM 709 C C . TRP A 1 89 ? 2.167 -3.329 -8.645 1.00 97.94 89 TRP A C 1
ATOM 711 O O . TRP A 1 89 ? 1.539 -2.725 -9.504 1.00 97.94 89 TRP A O 1
ATOM 721 N N . ALA A 1 90 ? 2.969 -4.342 -8.974 1.00 98.25 90 ALA A N 1
ATOM 722 C CA . ALA A 1 90 ? 3.161 -4.793 -10.355 1.00 98.25 90 ALA A CA 1
ATOM 723 C C . ALA A 1 90 ? 1.830 -5.147 -11.037 1.00 98.25 90 ALA A C 1
ATOM 725 O O . ALA A 1 90 ? 1.606 -4.772 -12.186 1.00 98.25 90 ALA A O 1
ATOM 726 N N . ALA A 1 91 ? 0.905 -5.788 -10.313 1.00 98.31 91 ALA A N 1
ATOM 727 C CA . ALA A 1 91 ? -0.444 -6.040 -10.815 1.00 98.31 91 ALA A CA 1
ATOM 728 C C . ALA A 1 91 ? -1.218 -4.735 -11.082 1.00 98.31 91 ALA A C 1
ATOM 730 O O . ALA A 1 91 ? -1.862 -4.608 -12.121 1.00 98.31 91 ALA A O 1
ATOM 731 N N . ALA A 1 92 ? -1.121 -3.743 -10.191 1.00 98.00 92 ALA A N 1
ATOM 732 C CA . ALA A 1 92 ? -1.702 -2.420 -10.425 1.00 98.00 92 ALA A CA 1
ATOM 733 C C . ALA A 1 92 ? -1.084 -1.755 -11.664 1.00 98.00 92 ALA A C 1
ATOM 735 O O . ALA A 1 92 ? -1.806 -1.279 -12.535 1.00 98.00 92 ALA A O 1
ATOM 736 N N . TYR A 1 93 ? 0.246 -1.767 -11.768 1.00 98.00 93 TYR A N 1
ATOM 737 C CA . TYR A 1 93 ? 1.000 -1.214 -12.888 1.00 98.00 93 TYR A CA 1
ATOM 738 C C . TYR A 1 93 ? 0.564 -1.851 -14.214 1.00 98.00 93 TYR A C 1
ATOM 740 O O . TYR A 1 93 ? 0.286 -1.136 -15.169 1.00 98.00 93 TYR A O 1
ATOM 748 N N . ALA A 1 94 ? 0.409 -3.176 -14.260 1.00 97.75 94 ALA A N 1
ATOM 749 C CA . ALA A 1 94 ? -0.046 -3.891 -15.452 1.00 97.75 94 ALA A CA 1
ATOM 750 C C . ALA A 1 94 ? -1.487 -3.536 -15.874 1.00 97.75 94 ALA A C 1
ATOM 752 O O . ALA A 1 94 ? -1.803 -3.584 -17.060 1.00 97.75 94 ALA A O 1
ATOM 753 N N . VAL A 1 95 ? -2.364 -3.187 -14.923 1.00 98.00 95 VAL A N 1
ATOM 754 C CA . VAL A 1 95 ? -3.776 -2.861 -15.197 1.00 98.00 95 VAL A CA 1
ATOM 755 C C . VAL A 1 95 ? -3.963 -1.397 -15.581 1.00 98.00 95 VAL A C 1
ATOM 757 O O . VAL A 1 95 ? -4.703 -1.103 -16.517 1.00 98.00 95 VAL A O 1
ATOM 760 N N . VAL A 1 96 ? -3.344 -0.476 -14.839 1.00 97.31 96 VAL A N 1
ATOM 761 C CA . VAL A 1 96 ? -3.591 0.963 -14.999 1.00 97.31 96 VAL A CA 1
ATOM 762 C C . VAL A 1 96 ? -2.440 1.724 -15.644 1.00 97.31 96 VAL A C 1
ATOM 764 O O . VAL A 1 96 ? -2.658 2.870 -16.003 1.00 97.31 96 VAL A O 1
ATOM 767 N N . GLY A 1 97 ? -1.253 1.140 -15.826 1.00 96.12 97 GLY A N 1
ATOM 768 C CA . GLY A 1 97 ? -0.072 1.832 -16.358 1.00 96.12 97 GLY A CA 1
ATOM 769 C C . GLY A 1 97 ? 0.528 2.845 -15.375 1.00 96.12 97 GLY A C 1
ATOM 770 O O . GLY A 1 97 ? 0.388 2.692 -14.163 1.00 96.12 97 GLY A O 1
ATOM 771 N N . GLU A 1 98 ? 1.180 3.894 -15.890 1.00 95.56 98 GLU A N 1
ATOM 772 C CA . GLU A 1 98 ? 1.910 4.924 -15.123 1.00 95.56 98 GLU A CA 1
ATOM 773 C C . GLU A 1 98 ? 1.024 5.992 -14.481 1.00 95.56 98 GLU A C 1
ATOM 775 O O . GLU A 1 98 ? 1.056 7.173 -14.825 1.00 95.56 98 GLU A O 1
ATOM 780 N N . HIS A 1 99 ? 0.229 5.571 -13.498 1.00 95.88 99 HIS A N 1
ATOM 781 C CA . HIS A 1 99 ? -0.685 6.457 -12.785 1.00 95.88 99 HIS A CA 1
ATOM 782 C C . HIS A 1 99 ? -0.553 6.309 -11.258 1.00 95.88 99 HIS A C 1
ATOM 784 O O . HIS A 1 99 ? -1.301 5.537 -10.648 1.00 95.88 99 HIS A O 1
ATOM 790 N N . PRO A 1 100 ? 0.330 7.099 -10.607 1.00 95.75 100 PRO A N 1
ATOM 791 C CA . PRO A 1 100 ? 0.595 7.019 -9.166 1.00 95.75 100 PRO A CA 1
ATOM 792 C C . PRO A 1 100 ? -0.641 7.090 -8.274 1.00 95.75 100 PRO A C 1
ATOM 794 O O . PRO A 1 100 ? -0.742 6.359 -7.290 1.00 95.75 100 PRO A O 1
ATOM 797 N N . PHE A 1 101 ? -1.613 7.922 -8.651 1.00 97.19 101 PHE A N 1
ATOM 798 C CA . PHE A 1 101 ? -2.889 8.014 -7.949 1.00 97.19 101 PHE A CA 1
ATOM 799 C C . PHE A 1 101 ? -3.592 6.650 -7.868 1.00 97.19 101 PHE A C 1
ATOM 801 O O . PHE A 1 101 ? -3.983 6.207 -6.789 1.00 97.19 101 PHE A O 1
ATOM 808 N N . TRP A 1 102 ? -3.710 5.951 -9.000 1.00 97.88 102 TRP A N 1
ATOM 809 C CA . TRP A 1 102 ? -4.418 4.676 -9.075 1.00 97.88 102 TRP A CA 1
ATOM 810 C C . TRP A 1 102 ? -3.668 3.545 -8.377 1.00 97.88 102 TRP A C 1
ATOM 812 O O . TRP A 1 102 ? -4.308 2.709 -7.745 1.00 97.88 102 TRP A O 1
ATOM 822 N N . TRP A 1 103 ? -2.334 3.550 -8.397 1.00 97.06 103 TRP A N 1
ATOM 823 C CA . TRP A 1 103 ? -1.534 2.599 -7.617 1.00 97.06 103 TRP A CA 1
ATOM 824 C C . TRP A 1 103 ? -1.793 2.722 -6.119 1.00 97.06 103 TRP A C 1
ATOM 826 O O . TRP A 1 103 ? -1.933 1.722 -5.422 1.00 97.06 103 TRP A O 1
ATOM 836 N N . LYS A 1 104 ? -1.922 3.952 -5.619 1.00 96.75 104 LYS A N 1
ATOM 837 C CA . LYS A 1 104 ? -2.218 4.194 -4.206 1.00 96.75 104 LYS A CA 1
ATOM 838 C C . LYS A 1 104 ? -3.666 3.863 -3.854 1.00 96.75 104 LYS A C 1
ATOM 840 O O . LYS A 1 104 ? -3.904 3.294 -2.793 1.00 96.75 104 LYS A O 1
ATOM 845 N N . VAL A 1 105 ? -4.624 4.121 -4.750 1.00 98.12 105 VAL A N 1
ATOM 846 C CA . VAL A 1 105 ? -6.008 3.628 -4.599 1.00 98.12 105 VAL A CA 1
ATOM 847 C C . VAL A 1 105 ? -6.046 2.095 -4.542 1.00 98.12 105 VAL A C 1
ATOM 849 O O . VAL A 1 105 ? -6.785 1.527 -3.739 1.00 98.12 105 VAL A O 1
ATOM 852 N N . TRP A 1 106 ? -5.198 1.417 -5.318 1.00 98.25 106 TRP A N 1
ATOM 853 C CA . TRP A 1 106 ? -5.061 -0.044 -5.331 1.00 98.25 106 TRP A CA 1
ATOM 854 C C . TRP A 1 106 ? -4.568 -0.638 -3.995 1.00 98.25 106 TRP A C 1
ATOM 856 O O . TRP A 1 106 ? -4.690 -1.843 -3.765 1.00 98.25 106 TRP A O 1
ATOM 866 N N . LEU A 1 107 ? -4.066 0.191 -3.070 1.00 97.50 107 LEU A N 1
ATOM 867 C CA . LEU A 1 107 ? -3.702 -0.211 -1.705 1.00 97.50 107 LEU A CA 1
ATOM 868 C C . LEU A 1 107 ? -4.891 -0.222 -0.729 1.00 97.50 107 LEU A C 1
ATOM 870 O O . LEU A 1 107 ? -4.718 -0.597 0.434 1.00 97.50 107 LEU A O 1
ATOM 874 N N . PHE A 1 108 ? -6.104 0.127 -1.180 1.00 98.38 108 PHE A N 1
ATOM 875 C CA . PHE A 1 108 ? -7.316 0.109 -0.354 1.00 98.38 108 PHE A CA 1
ATOM 876 C C . PHE A 1 10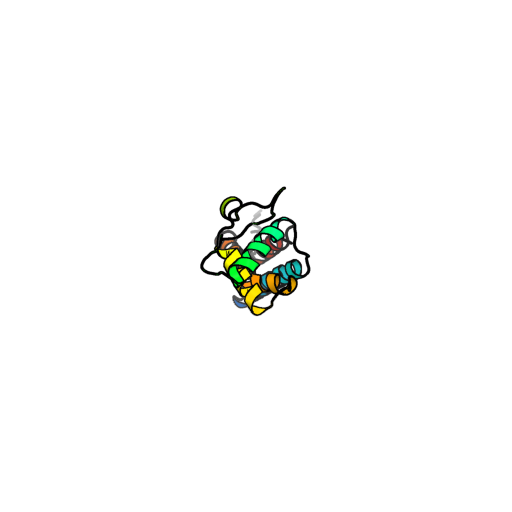8 ? -7.514 -1.195 0.446 1.00 98.38 108 PHE A C 1
ATOM 878 O O . PHE A 1 108 ? -7.840 -1.104 1.633 1.00 98.38 108 PHE A O 1
ATOM 885 N N . PRO A 1 109 ? -7.281 -2.406 -0.107 1.00 98.44 109 PRO A N 1
ATOM 886 C CA . PRO A 1 109 ? -7.430 -3.637 0.670 1.00 98.44 109 PRO A CA 1
ATOM 887 C C . PRO A 1 109 ? -6.496 -3.703 1.885 1.00 98.44 109 PRO A C 1
ATOM 889 O O . PRO A 1 109 ? -6.919 -4.145 2.953 1.00 98.44 109 PRO A O 1
ATOM 892 N N . PHE A 1 110 ? -5.260 -3.206 1.771 1.00 98.00 110 PHE A N 1
ATOM 893 C CA . PHE A 1 110 ? -4.333 -3.134 2.904 1.00 98.00 110 PHE A CA 1
ATOM 894 C C . PHE A 1 110 ? -4.782 -2.104 3.940 1.00 98.00 110 PHE A C 1
ATOM 896 O O . PHE A 1 110 ? -4.738 -2.393 5.135 1.00 98.00 110 PHE A O 1
ATOM 903 N N . ALA A 1 111 ? -5.289 -0.946 3.503 1.00 97.94 111 ALA A N 1
ATOM 904 C CA . ALA A 1 111 ? -5.872 0.042 4.409 1.00 97.94 111 ALA A CA 1
ATOM 905 C C . ALA A 1 111 ? -7.086 -0.529 5.162 1.00 97.94 111 ALA A C 1
ATOM 907 O O . ALA A 1 111 ? -7.227 -0.325 6.367 1.00 97.94 111 ALA A O 1
ATOM 908 N N . LEU A 1 112 ? -7.938 -1.306 4.487 1.00 98.50 112 LEU A N 1
ATOM 909 C CA . LEU A 1 112 ? -9.090 -1.958 5.106 1.00 98.50 112 LEU A CA 1
ATOM 910 C C . LEU A 1 112 ? -8.667 -3.008 6.141 1.00 98.50 112 LEU A C 1
ATOM 912 O O . LEU A 1 112 ? -9.234 -3.048 7.235 1.00 98.50 112 LEU A O 1
ATOM 916 N N . LEU A 1 113 ? -7.656 -3.825 5.826 1.00 98.38 113 LEU A N 1
ATOM 917 C CA . LEU A 1 113 ? -7.078 -4.786 6.770 1.00 98.38 113 LEU A CA 1
ATOM 918 C C . LEU A 1 113 ? -6.458 -4.080 7.982 1.00 98.38 113 LEU A C 1
ATOM 920 O O . LEU A 1 113 ? -6.686 -4.497 9.118 1.00 98.38 113 LEU A O 1
ATOM 924 N N . PHE A 1 114 ? -5.730 -2.985 7.763 1.00 97.94 114 PHE A N 1
ATOM 925 C CA . PHE A 1 114 ? -5.154 -2.170 8.829 1.00 97.94 114 PHE A CA 1
ATOM 926 C C . PHE A 1 114 ? -6.239 -1.600 9.755 1.00 97.94 114 PHE A C 1
ATOM 928 O O . PHE A 1 114 ? -6.278 -1.942 10.936 1.00 97.94 114 PHE A O 1
ATOM 935 N N . VAL A 1 115 ? -7.183 -0.812 9.232 1.00 98.19 115 VAL A N 1
ATOM 936 C CA . VAL A 1 115 ? -8.240 -0.190 10.050 1.00 98.19 115 VAL A CA 1
ATOM 937 C C . VAL A 1 115 ? -9.119 -1.252 10.721 1.00 98.19 115 VAL A C 1
ATOM 939 O O . VAL A 1 115 ? -9.464 -1.131 11.898 1.00 98.19 115 VAL A O 1
ATOM 942 N N . GLY A 1 116 ? -9.454 -2.327 10.002 1.00 98.12 116 GLY A N 1
ATOM 943 C CA . GLY A 1 116 ? -10.242 -3.438 10.528 1.00 98.12 116 GLY A CA 1
ATOM 944 C C . GLY A 1 116 ? -9.538 -4.187 11.662 1.00 98.12 116 GLY A C 1
ATOM 945 O O . GLY A 1 116 ? -10.160 -4.466 12.687 1.00 98.12 116 GLY A O 1
ATOM 946 N N . SER A 1 117 ? -8.242 -4.477 11.521 1.00 98.31 117 SER A N 1
ATOM 947 C CA . SER A 1 117 ? -7.455 -5.154 12.562 1.00 98.31 117 SER A CA 1
ATOM 948 C C . SER A 1 117 ? -7.308 -4.299 13.821 1.00 98.31 117 SER A C 1
ATOM 950 O O . SER A 1 117 ? -7.520 -4.811 14.920 1.00 98.31 117 SER A O 1
ATOM 952 N N . VAL A 1 118 ? -7.069 -2.992 13.676 1.00 97.69 118 VAL A N 1
ATOM 953 C CA . VAL A 1 118 ? -7.035 -2.035 14.794 1.00 97.69 118 VAL A CA 1
ATOM 954 C C . VAL A 1 118 ? -8.399 -1.960 15.485 1.00 97.69 118 VAL A C 1
ATOM 956 O O . VAL A 1 118 ? -8.481 -2.020 16.712 1.00 97.69 118 VAL A O 1
ATOM 959 N N . HIS A 1 119 ? -9.492 -1.922 14.717 1.00 97.44 119 HIS A N 1
ATOM 960 C CA . HIS A 1 119 ? -10.842 -1.956 15.276 1.00 97.44 119 HIS A CA 1
ATOM 961 C C . HIS A 1 119 ? -11.109 -3.235 16.076 1.00 97.44 119 HIS A C 1
ATOM 963 O O . HIS A 1 119 ? -11.613 -3.169 17.198 1.00 97.44 119 HIS A O 1
ATOM 969 N N . VAL A 1 120 ? -10.751 -4.404 15.535 1.00 97.12 120 VAL A N 1
ATOM 970 C CA . VAL A 1 120 ? -10.899 -5.688 16.237 1.00 97.12 120 VAL A CA 1
ATOM 971 C C . VAL A 1 120 ? -10.035 -5.727 17.496 1.00 97.12 120 VAL A C 1
ATOM 973 O O . VAL A 1 120 ? -10.502 -6.213 18.528 1.00 97.12 120 VAL A O 1
ATOM 976 N N . LEU A 1 121 ? -8.814 -5.196 17.440 1.00 97.50 121 LEU A N 1
ATOM 977 C CA . LEU A 1 121 ? -7.915 -5.106 18.585 1.00 97.50 121 LEU A CA 1
ATOM 978 C C . LEU A 1 121 ? -8.521 -4.245 19.698 1.00 97.50 121 LEU A C 1
ATOM 980 O O . LEU A 1 121 ? -8.657 -4.718 20.826 1.00 97.50 121 LEU A O 1
ATOM 984 N N . PHE A 1 122 ? -8.984 -3.031 19.395 1.00 97.25 122 PHE A N 1
ATOM 985 C CA . PHE A 1 122 ? -9.612 -2.173 20.402 1.00 97.25 122 PHE A CA 1
ATOM 986 C C . PHE A 1 122 ? -10.942 -2.724 20.900 1.00 97.25 122 PHE A C 1
ATOM 988 O O . PHE A 1 122 ? -11.229 -2.632 22.090 1.00 97.25 122 PHE A O 1
ATOM 995 N N . ARG A 1 123 ? -11.714 -3.411 20.055 1.00 95.25 123 ARG A N 1
ATOM 996 C CA . ARG A 1 123 ? -12.908 -4.125 20.521 1.00 95.25 123 ARG A CA 1
ATOM 997 C C . ARG A 1 123 ? -12.559 -5.270 21.475 1.00 95.25 123 ARG A C 1
ATOM 999 O O . ARG A 1 123 ? -13.399 -5.660 22.277 1.00 95.25 123 ARG A O 1
ATOM 1006 N N . ARG A 1 124 ? -11.360 -5.854 21.396 1.00 96.25 124 ARG A N 1
ATOM 1007 C CA . ARG A 1 124 ? -10.905 -6.892 22.336 1.00 96.25 124 ARG A CA 1
ATOM 1008 C C . ARG A 1 124 ? -10.339 -6.292 23.625 1.00 96.25 124 ARG A C 1
ATOM 1010 O O . ARG A 1 124 ? -10.641 -6.812 24.692 1.00 96.25 124 ARG A O 1
ATOM 1017 N N . CYS A 1 125 ? -9.572 -5.208 23.535 1.00 96.62 125 CYS A N 1
ATOM 1018 C CA . CYS A 1 125 ? -8.806 -4.657 24.659 1.00 96.62 125 CYS A CA 1
ATOM 1019 C C . CYS A 1 125 ? -9.475 -3.468 25.378 1.00 96.62 125 CYS A C 1
ATOM 1021 O O . CYS A 1 125 ? -9.155 -3.208 26.532 1.00 96.62 125 CYS A O 1
ATOM 1023 N N . ALA A 1 126 ? -10.392 -2.749 24.725 1.00 94.31 126 ALA A N 1
ATOM 1024 C CA . ALA A 1 126 ? -10.984 -1.494 25.201 1.00 94.31 126 ALA A CA 1
ATOM 1025 C C . ALA A 1 126 ? -12.461 -1.361 24.771 1.00 94.31 126 ALA A C 1
ATOM 1027 O O . ALA A 1 126 ? -12.871 -0.381 24.145 1.00 94.31 126 ALA A O 1
ATOM 1028 N N . ARG A 1 127 ? -13.270 -2.382 25.087 1.00 93.00 127 ARG A N 1
ATOM 1029 C CA . ARG A 1 127 ? -14.697 -2.451 24.715 1.00 93.00 127 ARG A CA 1
ATOM 1030 C C . ARG A 1 127 ? -15.464 -1.192 25.124 1.00 93.00 127 ARG A C 1
ATOM 1032 O O . ARG A 1 127 ? -15.408 -0.773 26.274 1.00 93.00 127 ARG A O 1
ATOM 1039 N N . GLY A 1 128 ? -16.243 -0.650 24.194 1.00 90.88 128 GLY A N 1
ATOM 1040 C CA . GLY A 1 128 ? -17.002 0.590 24.340 1.00 90.88 128 GLY A CA 1
ATOM 1041 C C . GLY A 1 128 ? -16.247 1.835 23.866 1.00 90.88 128 GLY A C 1
ATOM 1042 O O . GLY A 1 128 ? -16.886 2.850 23.601 1.00 90.88 128 GLY A O 1
ATOM 1043 N N . LEU A 1 129 ? -14.921 1.757 23.709 1.00 94.69 129 LEU A N 1
ATOM 1044 C CA . LEU A 1 129 ? -14.071 2.851 23.232 1.00 94.69 129 LEU A CA 1
ATOM 1045 C C . LEU A 1 129 ? -13.464 2.575 21.850 1.00 94.69 129 LEU A C 1
ATOM 1047 O O . LEU A 1 129 ? -12.744 3.421 21.324 1.00 94.69 129 LEU A O 1
ATOM 1051 N N . GLU A 1 130 ? -13.766 1.433 21.223 1.00 94.88 130 GLU A N 1
ATOM 1052 C CA . GLU A 1 130 ? -13.139 1.039 19.962 1.00 94.88 130 GLU A CA 1
ATOM 1053 C C . GLU A 1 130 ? -13.338 2.056 18.834 1.00 94.88 130 GLU A C 1
ATOM 1055 O O . GLU A 1 130 ? -12.416 2.287 18.065 1.00 94.88 130 GLU A O 1
ATOM 1060 N N . GLY A 1 131 ? -14.505 2.700 18.742 1.00 94.25 131 GLY A N 1
ATOM 1061 C CA . GLY A 1 131 ? -14.765 3.726 17.729 1.00 94.25 131 GLY A CA 1
ATOM 1062 C C . GLY A 1 131 ? -13.808 4.914 17.866 1.00 94.25 131 GLY A C 1
ATOM 1063 O O . GLY A 1 131 ? -12.964 5.099 16.990 1.00 94.25 131 GLY A O 1
ATOM 1064 N N . PRO A 1 132 ? -13.895 5.697 18.960 1.00 96.19 132 PRO A N 1
ATOM 1065 C CA . PRO A 1 132 ? -13.003 6.831 19.191 1.00 96.19 132 PRO A CA 1
ATOM 1066 C C . PRO A 1 132 ? -11.518 6.474 19.073 1.00 96.19 132 PRO A C 1
ATOM 1068 O O . PRO A 1 132 ? -10.775 7.209 18.429 1.00 96.19 132 PRO A O 1
ATOM 1071 N N . LEU A 1 133 ? -11.094 5.326 19.617 1.00 96.94 133 LEU A N 1
ATOM 1072 C CA . LEU A 1 133 ? -9.696 4.896 19.550 1.00 96.94 133 LEU A CA 1
ATOM 1073 C C . LEU A 1 133 ? -9.237 4.621 18.112 1.00 96.94 133 LEU A C 1
ATOM 1075 O O . LEU A 1 133 ? -8.167 5.088 17.738 1.00 96.94 133 LEU A O 1
ATOM 1079 N N . VAL A 1 134 ? -10.044 3.949 17.278 1.00 97.25 134 VAL A N 1
ATOM 1080 C CA . VAL A 1 134 ? -9.705 3.752 15.853 1.00 97.25 134 VAL A CA 1
ATOM 1081 C C . VAL A 1 134 ? -9.541 5.096 15.146 1.00 97.25 134 VAL A C 1
ATOM 1083 O O . VAL A 1 134 ? -8.551 5.289 14.446 1.00 97.25 134 VAL A O 1
ATOM 1086 N N . TRP A 1 135 ? -10.476 6.032 15.335 1.00 97.25 135 TRP A N 1
ATOM 1087 C CA . TRP A 1 135 ? -10.404 7.356 14.706 1.00 97.25 135 TRP A CA 1
ATOM 1088 C C . TRP A 1 135 ? -9.151 8.118 15.132 1.00 97.25 135 TRP A C 1
ATOM 1090 O O . TRP A 1 135 ? -8.425 8.624 14.281 1.00 97.25 135 TRP A O 1
ATOM 1100 N N . MET A 1 136 ? -8.874 8.156 16.437 1.00 97.06 136 MET A N 1
ATOM 1101 C CA . MET A 1 136 ? -7.687 8.816 16.973 1.00 97.06 136 MET A CA 1
ATOM 1102 C C . MET A 1 136 ? -6.397 8.181 16.452 1.00 97.06 136 MET A C 1
ATOM 1104 O O . MET A 1 136 ? -5.473 8.907 16.112 1.00 97.06 136 MET A O 1
ATOM 1108 N N . THR A 1 137 ? -6.323 6.849 16.365 1.00 96.88 137 THR A N 1
ATOM 1109 C CA . THR A 1 137 ? -5.136 6.150 15.854 1.00 96.88 137 THR A CA 1
ATOM 1110 C C . THR A 1 137 ? -4.938 6.400 14.360 1.00 96.88 137 THR A C 1
ATOM 1112 O O . THR A 1 137 ? -3.873 6.859 13.959 1.00 96.88 137 THR A O 1
ATOM 1115 N N . VAL A 1 138 ? -5.952 6.147 13.531 1.00 96.88 138 VAL A N 1
ATOM 1116 C CA . VAL A 1 138 ? -5.833 6.226 12.063 1.00 96.88 138 VAL A CA 1
ATOM 1117 C C . VAL A 1 138 ? -5.586 7.659 11.585 1.00 96.88 138 VAL A C 1
ATOM 1119 O O . VAL A 1 138 ? -4.851 7.854 10.623 1.00 96.88 138 VAL A O 1
ATOM 1122 N N . LEU A 1 139 ? -6.158 8.660 12.263 1.00 96.12 139 LEU A N 1
ATOM 1123 C CA . LEU A 1 139 ? -5.954 10.079 11.943 1.00 96.12 139 LEU A CA 1
ATOM 1124 C C . LEU A 1 139 ? -4.809 10.729 12.734 1.00 96.12 139 LEU A C 1
ATOM 1126 O O . LEU A 1 139 ? -4.621 11.943 12.652 1.00 96.12 139 LEU A O 1
ATOM 1130 N N . SER A 1 140 ? -4.054 9.958 13.519 1.00 96.69 140 SER A N 1
ATOM 1131 C CA . SER A 1 140 ? -2.891 10.491 14.233 1.00 96.69 140 SER A CA 1
ATOM 1132 C C . SER A 1 140 ? -1.768 10.854 13.253 1.00 96.69 140 SER A C 1
ATOM 1134 O O . SER A 1 140 ? -1.656 10.210 12.210 1.00 96.69 140 SER A O 1
ATOM 1136 N N . PRO A 1 141 ? -0.865 11.789 13.604 1.00 94.31 141 PRO A N 1
ATOM 1137 C CA . PRO A 1 141 ? 0.287 12.144 12.766 1.00 94.31 141 PRO A CA 1
ATOM 1138 C C . PRO A 1 141 ? 1.223 10.976 12.424 1.00 94.31 141 PRO A C 1
ATOM 1140 O O . PRO A 1 141 ? 2.046 11.096 11.528 1.00 94.31 141 PRO A O 1
ATOM 1143 N N . THR A 1 142 ? 1.135 9.862 13.154 1.00 93.31 142 THR A N 1
ATOM 1144 C CA . THR A 1 142 ? 1.928 8.657 12.887 1.00 93.31 142 THR A CA 1
ATOM 1145 C C . THR A 1 142 ? 1.440 7.902 11.656 1.00 93.31 142 THR A C 1
ATOM 1147 O O . THR A 1 142 ? 2.248 7.306 10.953 1.00 93.31 142 THR A O 1
ATOM 1150 N N . PHE A 1 143 ? 0.127 7.884 11.422 1.00 92.69 143 PHE A N 1
ATOM 1151 C CA . PHE A 1 143 ? -0.470 7.105 10.339 1.00 92.69 143 PHE A CA 1
ATOM 1152 C C . PHE A 1 143 ? -1.028 7.980 9.239 1.00 92.69 143 PHE A C 1
ATOM 1154 O O . PHE A 1 143 ? -0.965 7.566 8.081 1.00 92.69 143 PHE A O 1
ATOM 1161 N N . LEU A 1 144 ? -1.591 9.138 9.599 1.00 85.50 144 LEU A N 1
ATOM 1162 C CA . LEU A 1 144 ? -2.143 10.077 8.644 1.00 85.50 144 LEU A CA 1
ATOM 1163 C C . LEU A 1 144 ? -1.045 10.387 7.621 1.00 85.50 144 LEU A C 1
ATOM 1165 O O . LEU A 1 144 ? 0.009 10.883 8.026 1.00 85.50 144 LEU A O 1
ATOM 1169 N N . PRO A 1 145 ? -1.263 10.026 6.346 1.00 74.12 145 PRO A N 1
ATOM 1170 C CA . PRO A 1 145 ? -0.223 10.111 5.344 1.00 74.12 145 PRO A CA 1
ATOM 1171 C C . PRO A 1 145 ? 0.244 11.550 5.214 1.00 74.12 145 PRO A C 1
ATOM 1173 O O . PRO A 1 145 ? -0.601 12.482 5.284 1.00 74.12 145 PRO A O 1
#

Radius of gyration: 22.46 Å; chains: 1; bounding box: 54×27×78 Å

Sequence (145 aa):
MNFSAGLRTVLPSSSARPGRGIVSVVFLALLYTLLNAVKPLHVDDGAYYEFARHLAAHPLDPYGFQIFWYQYPEPANYVLAPPVLPYWWAAAYAVVGEHPFWWKVWLFPFALLFVGSVHVLFRRCARGLEGPLVWMTVLSPTFLP

pLDDT: mean 89.87, std 15.08, range [37.72, 98.5]

=== Feature glossary ===
Each block in this record encodes a different view of the same protein. In brief:

Predicted aligned error. PAE(i, j) answers: if I align the predicted and true structures on residue i, how far off (in Å) do I expect residue j to be? A block-diagonal PAE matrix with low values on the blocks and high values off-diagonal is the signature of a multi-domain protein with confidently predicted domains but uncertain inter-domain orientation.

Contact-map, Ramachandran, and PAE plots. Plot images: a contact map (which residues are close in 3D, as an N×N binary image), a Ramachandran scatter (backbone torsion angles, revealing secondary-structure composition at a glance), and — for AlphaFold structures — a PAE heatmap (pairwise prediction confidence).

Backbone torsions (φ/ψ). φ (phi) and ψ (psi) are the two rotatable backbone dihedrals per residue: φ is the C(i-1)–N–Cα–C torsion, ψ is the N–Cα–C–N(i+1) torsion, both in degrees on (−180°, 180°]. α-helical residues cluster near (−60°, −45°); β-strand residues near (−120°, +130°). A Ramachandran plot is simply a scatter of (φ, ψ) for every residue.

Foldseek 3Di. A 3Di character summarizes, for each residue, the relative orientation of the Cα frame of its nearest spatial neighbor. Because it encodes fold topology rather than chemistry, 3Di alignments detect remote structural similarity that sequence alignment misses.

Radius of gyration, Cα contacts, bounding box. Three whole-structure scalars: the radius of gyration (RMS distance of Cα from centroid, in Å), the count of Cα–Cα contacts (pairs closer than 8 Å and separated by more than four residues in sequence — i.e. tertiary, not local, contacts), and the bounding-box dimensions. Together they distinguish compact globular folds from extended fibres or disordered chains.

Sequence. Sequence gives the chain of amino acids in standard one-letter code (A=alanine, C=cysteine, …, Y=tyrosine), read N→C. It is the only feature that is directly encoded by the gene; all structural features are derived from the folded form of this sequence.

mmCIF coordinates. Atomic coordinates in PDBx/mmCIF format — the same representation the Protein Data Bank distributes. Each line of the _atom_site loop places one backbone atom in Cartesian space (units: ångströms, origin: arbitrary).

Secondary structure (3-state, P-SEA). Three-state secondary structure (P-SEA) collapses the eight DSSP classes into helix (a), strand (b), and coil (c). P-SEA assigns these from Cα geometry alone — distances and angles — without requiring backbone oxygens, so it works on any Cα trace.

InterPro / GO / CATH / organism. Functional annotations link the protein to curated databases. InterPro entries identify conserved domains and families by matching the sequence against member-database signatures (Pfam, PROSITE, CDD, …). Gene Ontology (GO) terms describe molecular function, biological process, and cellular component in a controlled vocabulary. CATH places the structure in a hierarchical fold classification (Class/Architecture/Topology/Homologous-superfamily). The organism is the source species.

B-factor. B-factor (Debye–Waller factor) reflects atomic displacement in the crystal lattice. It is an experimental observable (units Å²), not a prediction; low values mean the atom is pinned down, high values mean it moves or is heterogeneous across the crystal.

Rendered structure images. Structure images are PyMOL renders from six orthogonal camera directions. Cartoon representation draws helices as coils and strands as arrows; sticks shows the backbone as bonds; surface shows the solvent-excluded envelope. Rainbow coloring maps sequence position to hue (blue→red, N→C); chain coloring assigns a distinct color per polypeptide.

Solvent-accessible surface area. Solvent-accessible surface area (SASA) is the area in Å² traced out by the centre of a 1.4 Å probe sphere (a water molecule) rolled over the protein's van der Waals surface (Shrake–Rupley / Lee–Richards construction). Buried residues have near-zero SASA; fully exposed residues can exceed 200 Å². The total SASA scales roughly with the number of surface residues.

Secondary structure (8-state, DSSP). The SS8 string is DSSP's per-residue secondary-structure call. α-helix (H) means an i→i+4 H-bond ladder; β-strand (E) means the residue participates in a β-sheet; 3₁₀ (G) and π (I) are tighter and wider helices; T/S are 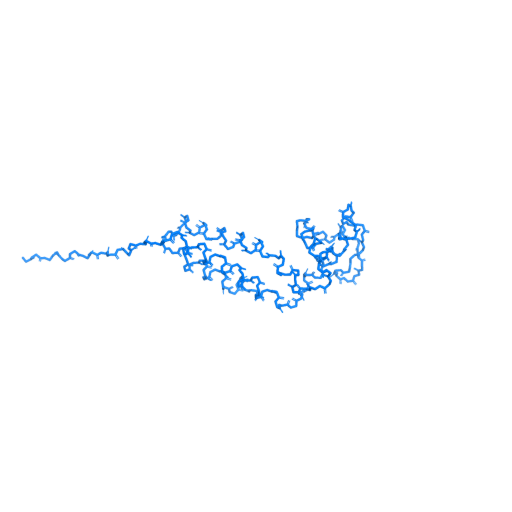turns/bends; '-' is loop.

pLDDT. For AlphaFold models, the B-factor field carries pLDDT — the model's own estimate of local accuracy on a 0–100 scale. Regions with pLDDT<50 should be treated as essentially unmodeled; they often correspond to intrinsically disordered segments.

Nearest PDB structures. Nearest PDB neighbors are the top structural matches found by Foldseek when searching this structure against the entire Protein Data Bank. Each hit reports a TM-score (0 to 1; >0.5 almost always implies the same fold) and an E-value. These are *structural* homologs — they may share no detectable sequence similarity.